Protein AF-A0A9D1QZ75-F1 (afdb_monomer_lite)

Organism: NCBI:txid2838482

Sequence (88 aa):
MSSVVQVEIVIPERMGKAEALAKVCACLQSLIASRCRFWRTGRGNVAVFGPQVETRPACRVYVYRVVRDAPSALRYEVWSRKADRVAL

Radius of gyration: 13.95 Å; chains: 1; bounding box: 35×25×36 Å

Secondary structure (DSSP, 8-state):
--SEEEEEEEEETTS-HHHHHHHHHHHHHHHHHHHHHHHT--GGGEEEEEEEEEEETTEEEEEEEEEE--TTT--S----TT------

Structure (mmCIF, N/CA/C/O backbone):
data_AF-A0A9D1QZ75-F1
#
_entry.id   AF-A0A9D1QZ75-F1
#
loop_
_atom_site.group_PDB
_atom_site.id
_atom_site.type_symbol
_atom_site.label_atom_id
_atom_site.label_alt_id
_atom_site.label_comp_id
_atom_site.label_asym_id
_atom_site.label_entity_id
_atom_site.label_seq_id
_atom_site.pdbx_PDB_ins_code
_atom_site.Cartn_x
_atom_site.Cartn_y
_atom_site.Cartn_z
_atom_site.occupancy
_atom_site.B_iso_or_equiv
_atom_site.auth_seq_id
_atom_site.auth_comp_id
_atom_site.auth_asym_id
_atom_site.auth_atom_id
_atom_site.pdbx_PDB_model_num
ATOM 1 N N . MET A 1 1 ? 23.641 0.229 -4.284 1.00 57.38 1 MET A N 1
ATOM 2 C CA . MET A 1 1 ? 22.292 0.847 -4.372 1.00 57.38 1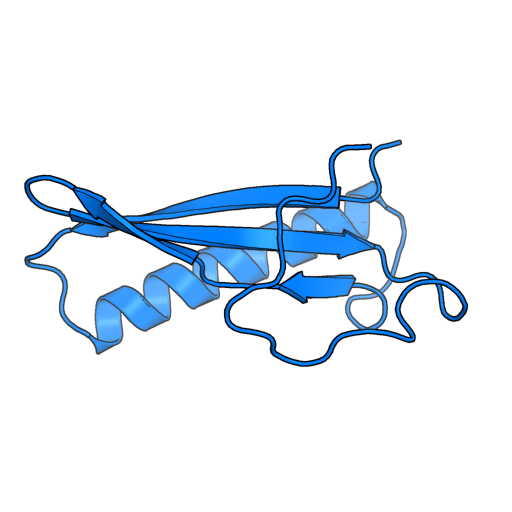 MET A CA 1
ATOM 3 C C . MET A 1 1 ? 21.289 -0.124 -3.770 1.00 57.38 1 MET A C 1
ATOM 5 O O . MET A 1 1 ? 21.239 -1.244 -4.255 1.00 57.38 1 MET A O 1
ATOM 9 N N . SER A 1 2 ? 20.525 0.261 -2.739 1.00 62.69 2 SER A N 1
ATOM 10 C CA . SER A 1 2 ? 19.495 -0.633 -2.179 1.00 62.69 2 SER A CA 1
ATOM 11 C C . SER A 1 2 ? 18.392 -0.881 -3.210 1.00 62.69 2 SER A C 1
ATOM 13 O O . SER A 1 2 ? 17.836 0.082 -3.744 1.00 62.69 2 SER A O 1
ATOM 15 N N . SER A 1 3 ? 18.085 -2.147 -3.494 1.00 80.19 3 SER A N 1
ATOM 16 C CA . SER A 1 3 ? 16.963 -2.581 -4.337 1.00 80.19 3 SER A CA 1
ATOM 17 C C . SER A 1 3 ? 15.641 -2.641 -3.571 1.00 80.19 3 SER A C 1
ATOM 19 O O . SER A 1 3 ? 14.606 -2.828 -4.195 1.00 80.19 3 SER A O 1
ATOM 21 N N . VAL A 1 4 ? 15.657 -2.457 -2.246 1.00 84.00 4 VAL A N 1
ATOM 22 C CA . VAL A 1 4 ? 14.498 -2.604 -1.355 1.00 84.00 4 VAL A CA 1
ATOM 23 C C . VAL A 1 4 ? 14.327 -1.350 -0.501 1.00 84.00 4 VAL A C 1
ATOM 25 O O . VAL A 1 4 ? 15.300 -0.780 0.000 1.00 84.00 4 VAL A O 1
ATOM 28 N N . VAL A 1 5 ? 13.084 -0.913 -0.319 1.00 88.56 5 VAL A N 1
ATOM 29 C CA . VAL A 1 5 ? 12.711 0.227 0.525 1.00 88.56 5 VAL A CA 1
ATOM 30 C C . VAL A 1 5 ? 11.478 -0.134 1.338 1.00 88.56 5 VAL A C 1
ATOM 32 O O . VAL A 1 5 ? 10.470 -0.542 0.774 1.00 88.56 5 VAL A O 1
ATOM 35 N N . GLN A 1 6 ? 11.537 0.046 2.655 1.00 89.81 6 GLN A N 1
ATOM 36 C CA . GLN A 1 6 ? 10.375 -0.078 3.532 1.00 89.81 6 GLN A CA 1
ATOM 37 C C . GLN A 1 6 ? 9.728 1.300 3.730 1.00 89.81 6 GLN A C 1
ATOM 39 O O . GLN A 1 6 ? 10.435 2.298 3.871 1.00 89.81 6 GLN A O 1
ATOM 44 N N . VAL A 1 7 ? 8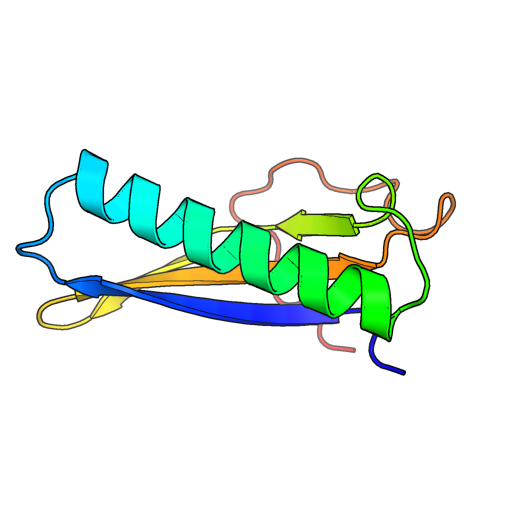.398 1.362 3.726 1.00 90.94 7 VAL A N 1
ATOM 45 C CA . VAL A 1 7 ? 7.620 2.577 3.992 1.00 90.94 7 VAL A CA 1
ATOM 46 C C . VAL A 1 7 ? 6.528 2.284 5.008 1.00 90.94 7 VAL A C 1
ATOM 48 O O . VAL A 1 7 ? 5.839 1.272 4.910 1.00 90.94 7 VAL A O 1
ATOM 51 N N . GLU A 1 8 ? 6.361 3.188 5.966 1.00 94.81 8 GLU A N 1
ATOM 52 C CA . GLU A 1 8 ? 5.282 3.152 6.948 1.00 94.81 8 GLU A CA 1
ATOM 53 C C . GLU A 1 8 ? 4.269 4.247 6.621 1.00 94.81 8 GLU A C 1
ATOM 55 O O . GLU A 1 8 ? 4.624 5.416 6.463 1.00 94.81 8 GLU A O 1
ATOM 60 N N . ILE A 1 9 ? 2.998 3.872 6.504 1.00 94.88 9 ILE A N 1
ATOM 61 C CA . ILE A 1 9 ? 1.895 4.795 6.247 1.00 94.88 9 ILE A CA 1
ATOM 62 C C . ILE A 1 9 ? 0.984 4.789 7.470 1.00 94.88 9 ILE A C 1
ATOM 64 O O . ILE A 1 9 ? 0.326 3.793 7.766 1.00 94.88 9 ILE A O 1
ATOM 68 N N . VAL A 1 10 ? 0.944 5.916 8.177 1.00 96.25 10 VAL A N 1
ATOM 69 C CA . VAL A 1 10 ? 0.150 6.080 9.400 1.00 96.25 10 VAL A CA 1
ATOM 70 C C . VAL A 1 10 ? -1.253 6.575 9.057 1.00 96.25 10 VAL A C 1
ATOM 72 O O . VAL A 1 10 ? -1.420 7.642 8.458 1.00 96.25 10 VAL A O 1
ATOM 75 N N . ILE A 1 11 ? -2.266 5.819 9.469 1.00 96.12 11 ILE A N 1
ATOM 76 C CA . ILE A 1 11 ? -3.688 6.121 9.301 1.00 96.12 11 ILE A CA 1
ATOM 77 C C . ILE A 1 11 ? -4.300 6.391 10.682 1.00 96.12 11 ILE A C 1
ATOM 79 O O . ILE A 1 11 ? -4.371 5.468 11.493 1.00 96.12 11 ILE A O 1
ATOM 83 N N . PRO A 1 12 ? -4.739 7.626 10.981 1.00 95.44 12 PRO A N 1
ATOM 84 C CA . PRO A 1 12 ? -5.447 7.927 12.225 1.00 95.44 12 PRO A CA 1
ATOM 85 C C . PRO A 1 12 ? -6.720 7.083 12.368 1.00 95.44 12 PRO A C 1
ATOM 87 O O . PRO A 1 12 ? -7.404 6.841 11.378 1.00 95.44 12 PRO A O 1
ATOM 90 N N . GLU A 1 13 ? -7.093 6.683 13.585 1.00 91.19 13 GLU A N 1
ATOM 91 C CA . GLU A 1 13 ? -8.311 5.876 13.808 1.00 91.19 13 GLU A CA 1
ATOM 92 C C . GLU A 1 13 ? -9.599 6.557 13.334 1.00 91.19 13 GLU A C 1
ATOM 94 O O . GLU A 1 13 ? -10.532 5.887 12.900 1.00 91.19 13 GLU A O 1
ATOM 99 N N . ARG A 1 14 ? -9.640 7.893 13.389 1.00 92.00 14 ARG A N 1
ATOM 100 C CA . ARG A 1 14 ? -10.792 8.693 12.949 1.00 92.00 14 ARG A CA 1
ATOM 101 C C . ARG A 1 14 ? -10.880 8.854 11.429 1.00 92.00 14 ARG A C 1
ATOM 103 O O . ARG A 1 14 ? -11.865 9.399 10.943 1.00 92.00 14 ARG A O 1
ATOM 110 N N . MET A 1 15 ? -9.860 8.421 10.688 1.00 95.00 15 MET A N 1
ATOM 111 C CA . MET A 1 15 ? -9.818 8.543 9.234 1.00 95.00 15 MET A CA 1
ATOM 112 C C . MET A 1 15 ? -10.789 7.548 8.595 1.00 95.00 15 MET A C 1
ATOM 114 O O . MET A 1 15 ? -10.734 6.343 8.857 1.00 95.00 15 MET A O 1
ATOM 118 N N . GLY A 1 16 ? -11.674 8.050 7.733 1.00 93.19 16 GLY A N 1
ATOM 119 C CA . GLY A 1 16 ? -12.645 7.214 7.033 1.00 93.19 16 GLY A CA 1
ATOM 120 C C . GLY A 1 16 ? -11.962 6.197 6.113 1.00 93.19 16 GLY A C 1
ATOM 121 O O . GLY A 1 16 ? -10.866 6.432 5.609 1.00 93.19 16 GLY A O 1
ATOM 122 N N . LYS A 1 17 ? -12.618 5.062 5.834 1.00 90.69 17 LYS A N 1
ATOM 123 C CA . LYS A 1 17 ? -12.038 3.992 4.992 1.00 90.69 17 LYS A CA 1
ATOM 124 C C . LYS A 1 17 ? -11.590 4.490 3.610 1.00 90.69 17 LYS A C 1
ATOM 126 O O . LYS A 1 17 ? -10.511 4.122 3.155 1.00 90.69 17 LYS A O 1
ATOM 131 N N . ALA A 1 18 ? -12.404 5.323 2.959 1.00 93.50 18 ALA A N 1
ATOM 132 C CA . ALA A 1 18 ? -12.092 5.874 1.640 1.00 93.50 18 ALA A CA 1
ATOM 133 C C . ALA A 1 18 ? -10.897 6.839 1.688 1.00 93.50 18 ALA A C 1
ATOM 135 O O . ALA A 1 18 ? -10.002 6.761 0.851 1.00 93.50 18 ALA A O 1
ATOM 136 N N . GLU A 1 19 ? -10.847 7.697 2.706 1.00 94.88 19 GLU A N 1
ATOM 137 C CA . GLU A 1 19 ? -9.746 8.636 2.933 1.00 94.88 19 GLU A CA 1
ATOM 138 C C . GLU A 1 19 ? -8.435 7.898 3.241 1.00 94.88 19 GLU A C 1
ATOM 140 O O . GLU A 1 19 ? -7.391 8.200 2.662 1.00 94.88 19 GLU A O 1
ATOM 145 N N . ALA A 1 20 ? -8.501 6.864 4.083 1.00 93.50 20 ALA A N 1
ATOM 146 C CA . ALA A 1 20 ? -7.366 6.006 4.391 1.00 93.50 20 ALA A CA 1
ATOM 147 C C . ALA A 1 20 ? -6.817 5.321 3.132 1.00 93.50 20 ALA A C 1
ATOM 149 O O . ALA A 1 20 ? -5.605 5.315 2.914 1.00 93.50 20 ALA A O 1
ATOM 150 N N . LEU A 1 21 ? -7.700 4.787 2.280 1.00 92.31 21 LEU A N 1
ATOM 151 C CA . LEU A 1 21 ? -7.306 4.170 1.016 1.00 92.31 21 LEU A CA 1
ATOM 152 C C . LEU A 1 21 ? -6.656 5.189 0.073 1.00 92.31 21 LEU A C 1
ATOM 154 O O . LEU A 1 21 ? -5.579 4.924 -0.456 1.00 92.31 21 LEU A O 1
ATOM 158 N N . ALA A 1 22 ? -7.262 6.368 -0.092 1.00 93.62 22 ALA A N 1
ATOM 159 C CA . ALA A 1 22 ? -6.717 7.435 -0.927 1.00 93.62 22 ALA A CA 1
ATOM 160 C C . ALA A 1 2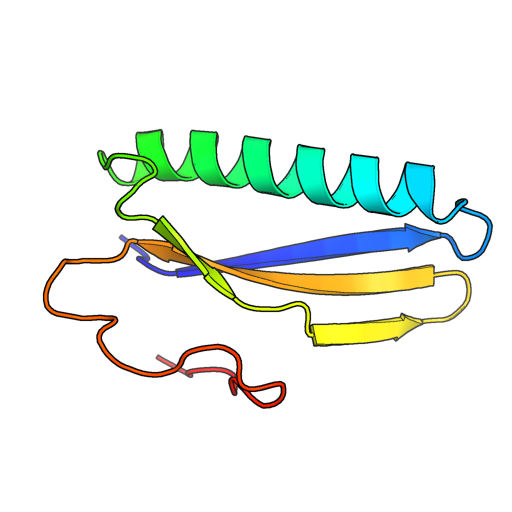2 ? -5.316 7.860 -0.460 1.00 93.62 22 ALA A C 1
ATOM 162 O O . ALA A 1 22 ? -4.394 7.964 -1.273 1.00 93.62 22 ALA A O 1
ATOM 163 N N . LYS A 1 23 ? -5.126 8.015 0.857 1.00 94.50 23 LYS A N 1
ATOM 164 C CA . LYS A 1 23 ? -3.827 8.326 1.462 1.00 94.50 23 LYS A CA 1
ATOM 165 C C . LYS A 1 23 ? -2.791 7.241 1.172 1.00 94.50 23 LYS A C 1
ATOM 167 O O . LYS A 1 23 ? -1.691 7.558 0.721 1.00 94.50 23 LYS A O 1
ATOM 172 N N . VAL A 1 24 ? -3.137 5.968 1.378 1.00 92.88 24 VAL A N 1
ATOM 173 C CA . VAL A 1 24 ? -2.243 4.837 1.076 1.00 92.88 24 VAL A CA 1
ATOM 174 C C . VAL A 1 24 ? -1.850 4.830 -0.403 1.00 92.88 24 VAL A C 1
ATOM 176 O O . VAL A 1 24 ? -0.661 4.747 -0.721 1.00 92.88 24 VAL A O 1
ATOM 179 N N . CYS A 1 25 ? -2.820 4.971 -1.309 1.00 89.56 25 CYS A N 1
ATOM 180 C CA . CYS A 1 25 ? -2.576 4.998 -2.749 1.00 89.56 25 CYS A CA 1
ATOM 181 C C . CYS A 1 25 ? -1.647 6.151 -3.153 1.00 89.56 25 CYS A C 1
ATOM 183 O O . CYS A 1 25 ? -0.678 5.917 -3.877 1.00 89.56 25 CYS A O 1
ATOM 185 N N . ALA A 1 26 ? -1.891 7.367 -2.658 1.00 93.06 26 ALA A N 1
ATOM 186 C CA . ALA A 1 26 ? -1.072 8.538 -2.968 1.00 93.06 26 ALA A CA 1
ATOM 187 C C . ALA A 1 26 ? 0.376 8.384 -2.471 1.00 93.06 26 ALA A C 1
ATOM 189 O O . ALA A 1 26 ? 1.328 8.676 -3.207 1.00 93.06 26 ALA A O 1
ATOM 190 N N . CYS A 1 27 ? 0.558 7.865 -1.250 1.00 94.56 27 CYS A N 1
ATOM 191 C CA . CYS A 1 27 ? 1.876 7.580 -0.686 1.00 94.56 27 CYS A CA 1
ATOM 192 C C . CYS A 1 27 ? 2.643 6.551 -1.530 1.00 94.56 27 CYS A C 1
ATOM 194 O O . CYS A 1 27 ? 3.802 6.785 -1.883 1.00 94.56 27 CYS A O 1
ATOM 196 N N . LEU A 1 28 ? 2.003 5.437 -1.899 1.00 91.25 28 LEU A N 1
ATOM 197 C CA . LEU A 1 28 ? 2.639 4.389 -2.700 1.00 91.25 28 LEU A CA 1
ATOM 198 C C . LEU A 1 28 ? 2.964 4.862 -4.118 1.00 91.25 28 LEU A C 1
ATOM 200 O O . LEU A 1 28 ? 4.072 4.629 -4.594 1.00 91.25 28 LEU A O 1
ATOM 204 N 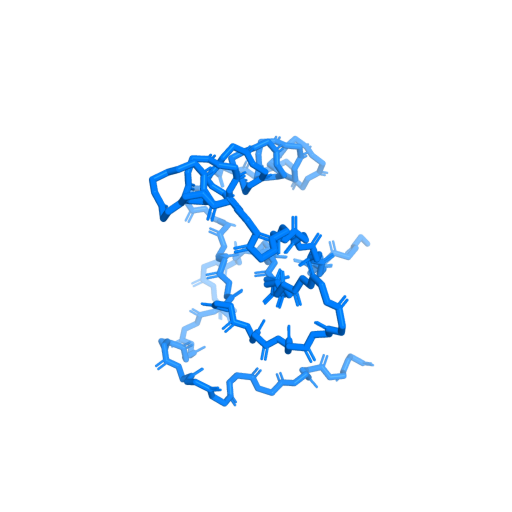N . GLN A 1 29 ? 2.050 5.565 -4.789 1.00 91.31 29 GLN A N 1
ATOM 205 C CA . GLN A 1 29 ? 2.296 6.097 -6.133 1.00 91.31 29 GLN A CA 1
ATOM 206 C C . GLN A 1 29 ? 3.489 7.060 -6.150 1.00 91.31 29 GLN A C 1
ATOM 208 O O . GLN A 1 29 ? 4.380 6.923 -6.994 1.00 91.31 29 GLN A O 1
ATOM 213 N N . SER A 1 30 ? 3.547 7.978 -5.182 1.00 94.44 30 SER A N 1
ATOM 214 C CA . SER A 1 30 ? 4.650 8.937 -5.045 1.00 94.44 30 SER A CA 1
ATOM 215 C C . SER A 1 30 ? 5.981 8.235 -4.770 1.00 94.44 30 SER A C 1
ATOM 217 O O . SER A 1 30 ? 7.002 8.553 -5.389 1.00 94.44 30 SER A O 1
ATOM 219 N N . LEU A 1 31 ? 5.972 7.232 -3.884 1.00 92.81 31 LEU A N 1
ATOM 220 C CA . LEU A 1 31 ? 7.152 6.433 -3.572 1.00 92.81 31 LEU A CA 1
ATOM 221 C C . LEU A 1 31 ? 7.650 5.665 -4.800 1.00 92.81 31 LEU A C 1
ATOM 223 O O . LEU A 1 31 ? 8.833 5.746 -5.123 1.00 92.81 31 LEU A O 1
ATOM 227 N N . ILE A 1 32 ? 6.766 4.967 -5.515 1.00 89.88 32 ILE A N 1
ATOM 228 C CA . ILE A 1 32 ? 7.123 4.209 -6.721 1.00 89.88 32 ILE A CA 1
ATOM 229 C C . ILE A 1 32 ? 7.708 5.142 -7.782 1.00 89.88 32 ILE A C 1
ATOM 231 O O . ILE A 1 32 ? 8.750 4.826 -8.350 1.00 89.88 32 ILE A O 1
ATOM 235 N N . ALA A 1 33 ? 7.104 6.308 -8.027 1.00 91.38 33 ALA A N 1
ATOM 236 C CA . ALA A 1 33 ? 7.616 7.275 -9.000 1.00 91.38 33 ALA A CA 1
ATOM 237 C C . ALA A 1 33 ? 9.011 7.806 -8.621 1.00 91.38 33 ALA A C 1
ATOM 239 O O . ALA A 1 33 ? 9.887 7.959 -9.477 1.00 91.38 33 ALA A O 1
ATOM 240 N N . SER A 1 34 ? 9.246 8.060 -7.330 1.00 94.06 34 SER A N 1
ATOM 241 C CA . SER A 1 34 ? 10.568 8.427 -6.813 1.00 94.06 34 SER A CA 1
ATOM 242 C C . SER A 1 34 ? 11.587 7.296 -7.013 1.00 94.06 34 SER A C 1
ATOM 244 O O . SER A 1 34 ? 12.684 7.522 -7.531 1.00 94.06 34 SER A O 1
ATOM 246 N N . ARG A 1 35 ? 11.209 6.050 -6.699 1.00 90.81 35 ARG A N 1
ATOM 247 C CA . ARG A 1 35 ? 12.099 4.888 -6.821 1.00 90.81 35 ARG A CA 1
ATOM 248 C C . ARG A 1 35 ? 12.366 4.466 -8.259 1.00 90.81 35 ARG A C 1
ATOM 250 O O . ARG A 1 35 ? 13.495 4.091 -8.545 1.00 90.81 35 ARG A O 1
ATOM 257 N N . CYS A 1 36 ? 11.417 4.628 -9.177 1.00 90.38 36 CYS A N 1
ATOM 258 C CA . CYS A 1 36 ? 11.649 4.425 -10.611 1.00 90.38 36 CYS A CA 1
ATOM 259 C C . CYS A 1 36 ? 12.772 5.334 -11.129 1.00 90.38 36 CYS A C 1
ATOM 261 O O . CYS A 1 36 ? 13.691 4.858 -11.795 1.00 90.38 36 CYS A O 1
ATOM 263 N N . ARG A 1 37 ? 12.747 6.624 -10.757 1.00 92.31 37 ARG A N 1
ATOM 264 C CA . ARG A 1 37 ? 13.801 7.588 -11.115 1.00 92.31 37 ARG A CA 1
ATOM 265 C C . ARG A 1 37 ? 15.140 7.220 -10.483 1.00 92.31 37 ARG A C 1
ATOM 267 O O . ARG A 1 37 ? 16.149 7.162 -11.178 1.00 92.31 37 ARG A O 1
ATOM 274 N N . PHE A 1 38 ? 15.139 6.915 -9.187 1.00 92.44 38 PHE A N 1
ATOM 275 C CA . PHE A 1 38 ? 16.356 6.555 -8.458 1.00 92.44 38 PHE A CA 1
ATOM 276 C C . PHE A 1 38 ? 17.006 5.266 -8.987 1.00 92.44 38 PHE A C 1
ATOM 278 O O . PHE A 1 38 ? 18.220 5.201 -9.154 1.00 92.44 38 PHE A O 1
ATOM 285 N N . TRP A 1 39 ? 16.205 4.243 -9.287 1.00 90.31 39 TRP A N 1
ATOM 286 C CA . TRP A 1 39 ? 16.674 2.951 -9.792 1.00 90.31 39 TRP A CA 1
ATOM 287 C C . TRP A 1 39 ? 16.861 2.897 -11.306 1.00 90.31 39 TRP A C 1
ATOM 289 O O . TRP A 1 39 ? 17.347 1.880 -11.800 1.00 90.31 39 TRP A O 1
ATOM 299 N N . ARG A 1 40 ? 16.487 3.956 -12.034 1.00 90.88 40 ARG A N 1
ATOM 300 C CA . ARG A 1 40 ? 16.481 3.998 -13.505 1.00 90.88 40 ARG A CA 1
ATOM 301 C C . ARG A 1 40 ? 15.729 2.795 -14.090 1.00 90.88 40 ARG A C 1
ATOM 303 O O . ARG A 1 40 ? 16.267 2.037 -14.892 1.00 90.88 40 ARG A O 1
ATOM 310 N N . THR A 1 41 ? 14.501 2.580 -13.621 1.00 86.81 41 THR A N 1
ATOM 311 C CA . THR A 1 41 ? 13.649 1.452 -14.028 1.00 86.81 41 THR A CA 1
ATOM 312 C C . THR A 1 41 ? 12.221 1.910 -14.324 1.00 86.81 41 THR A C 1
ATOM 314 O O . THR A 1 41 ? 11.800 2.977 -13.875 1.00 86.81 41 THR A O 1
ATOM 317 N N . GLY A 1 42 ? 11.467 1.103 -15.072 1.00 85.50 42 GLY A N 1
ATOM 318 C CA . GLY A 1 42 ? 10.040 1.320 -15.308 1.00 85.50 42 GLY A CA 1
ATOM 319 C C . GLY A 1 42 ? 9.174 0.829 -14.146 1.00 85.50 42 GLY A C 1
ATOM 320 O O . GLY A 1 42 ? 9.583 -0.042 -13.380 1.00 85.50 42 GLY A O 1
ATOM 321 N N . ARG A 1 43 ? 7.938 1.341 -14.044 1.00 83.00 43 ARG A N 1
ATOM 322 C CA . ARG A 1 43 ? 6.976 0.921 -13.003 1.00 83.00 43 ARG A CA 1
ATOM 323 C C . ARG A 1 43 ? 6.667 -0.578 -13.034 1.00 83.00 43 ARG A C 1
ATOM 325 O O . ARG A 1 43 ? 6.437 -1.147 -11.979 1.00 83.00 43 ARG A O 1
ATOM 332 N N . GLY A 1 44 ? 6.685 -1.202 -14.216 1.00 82.12 44 GLY A N 1
ATOM 333 C CA . GLY A 1 44 ? 6.469 -2.649 -14.375 1.00 82.12 44 GLY A CA 1
ATOM 334 C C . GLY A 1 44 ? 7.569 -3.521 -13.760 1.00 82.12 44 GLY A C 1
ATOM 335 O O . GLY A 1 44 ? 7.356 -4.706 -13.563 1.00 82.12 44 GLY A O 1
ATOM 336 N N . ASN A 1 45 ? 8.707 -2.922 -13.403 1.00 83.94 45 ASN A N 1
ATOM 337 C CA . ASN A 1 45 ? 9.842 -3.579 -12.756 1.00 83.94 45 ASN A CA 1
ATOM 338 C C . ASN A 1 45 ? 9.950 -3.155 -11.279 1.00 83.94 45 ASN A C 1
ATOM 340 O O . ASN A 1 45 ? 11.046 -3.032 -10.727 1.00 83.94 45 ASN A O 1
ATOM 344 N N . VAL A 1 46 ? 8.824 -2.800 -10.658 1.00 82.75 46 VAL A N 1
ATOM 345 C CA . VAL A 1 46 ? 8.745 -2.438 -9.244 1.00 82.75 46 VAL A CA 1
ATOM 346 C C . VAL A 1 46 ? 7.649 -3.266 -8.596 1.00 82.75 46 VAL A C 1
ATOM 348 O O . VAL A 1 46 ? 6.474 -3.121 -8.926 1.00 82.75 46 VAL A O 1
ATOM 351 N N . ALA A 1 47 ? 8.039 -4.096 -7.638 1.00 84.19 47 ALA A N 1
ATOM 352 C CA . ALA A 1 47 ? 7.120 -4.863 -6.817 1.00 84.19 47 ALA A CA 1
ATOM 353 C C . ALA A 1 47 ? 6.808 -4.103 -5.522 1.00 84.19 47 ALA A C 1
ATOM 355 O O . ALA A 1 47 ? 7.674 -3.434 -4.950 1.00 84.19 47 ALA A O 1
ATOM 356 N N . VAL A 1 48 ? 5.569 -4.210 -5.046 1.00 84.31 48 VAL A N 1
ATOM 357 C CA . VAL A 1 48 ? 5.134 -3.670 -3.753 1.00 84.31 48 VAL A CA 1
ATOM 358 C C . VAL A 1 48 ? 4.549 -4.808 -2.930 1.00 84.31 48 VAL A C 1
ATOM 360 O O . VAL A 1 48 ? 3.614 -5.472 -3.366 1.00 84.31 48 VAL A O 1
ATOM 363 N N . PHE A 1 49 ? 5.087 -5.009 -1.734 1.00 83.31 49 PHE A N 1
ATOM 364 C CA . PHE A 1 49 ? 4.693 -6.041 -0.782 1.00 83.31 49 PHE A CA 1
ATOM 365 C C . PHE A 1 49 ? 4.067 -5.408 0.463 1.00 83.31 49 PHE A C 1
ATOM 367 O O . PHE A 1 49 ? 4.477 -4.320 0.876 1.00 83.31 49 PHE A O 1
ATOM 374 N N . GLY A 1 50 ? 3.112 -6.104 1.084 1.00 82.31 50 GLY A N 1
ATOM 375 C CA . GLY A 1 50 ? 2.401 -5.666 2.289 1.00 82.31 50 GLY A CA 1
ATOM 376 C C . GLY A 1 50 ? 0.880 -5.545 2.083 1.00 82.31 50 GLY A C 1
ATOM 377 O O . GLY A 1 50 ? 0.359 -6.085 1.107 1.00 82.31 50 GLY A O 1
ATOM 378 N N . PRO A 1 51 ? 0.167 -4.835 2.977 1.00 88.25 51 PRO A N 1
ATOM 379 C CA . PRO A 1 51 ? 0.693 -4.235 4.200 1.00 88.25 51 PRO A CA 1
ATOM 380 C C . PRO A 1 51 ? 0.850 -5.250 5.334 1.00 88.25 51 PRO A C 1
ATOM 382 O O . PRO A 1 51 ? -0.046 -6.055 5.587 1.00 88.25 51 PRO A O 1
ATOM 385 N N . GLN A 1 52 ? 1.938 -5.131 6.093 1.00 88.88 52 GLN A N 1
ATOM 386 C CA . GLN A 1 52 ? 1.896 -5.525 7.501 1.00 88.88 52 GLN A CA 1
ATOM 387 C C . GLN A 1 52 ? 1.194 -4.410 8.275 1.00 88.88 52 GLN A C 1
ATOM 389 O O . GLN A 1 52 ? 1.498 -3.234 8.074 1.00 88.88 52 GLN A O 1
ATOM 394 N N . VAL A 1 53 ? 0.218 -4.769 9.108 1.00 89.56 53 VAL A N 1
ATOM 395 C CA . VAL A 1 53 ? -0.603 -3.796 9.833 1.00 89.56 53 VAL A CA 1
ATOM 396 C C . VAL A 1 53 ? -0.273 -3.869 11.313 1.00 89.56 53 VAL A C 1
ATOM 398 O O . VAL A 1 53 ? -0.436 -4.915 11.936 1.00 89.56 53 VAL A O 1
ATOM 401 N N . GLU A 1 54 ? 0.150 -2.744 11.873 1.00 91.56 54 GLU A N 1
ATOM 402 C CA . GLU A 1 54 ? 0.368 -2.565 13.303 1.00 91.56 54 GLU A CA 1
ATOM 403 C C . GLU A 1 54 ? -0.709 -1.624 13.850 1.00 91.56 54 GLU A C 1
ATOM 405 O O . GLU A 1 54 ? -0.942 -0.542 13.305 1.00 91.56 54 GLU A O 1
ATOM 410 N N . THR A 1 55 ? -1.390 -2.029 14.921 1.00 92.12 55 THR A N 1
ATOM 411 C CA . THR A 1 55 ? -2.335 -1.148 15.619 1.00 92.12 55 THR A CA 1
ATOM 412 C C . THR A 1 55 ? -1.596 -0.467 16.758 1.00 92.12 55 THR A C 1
ATOM 414 O O . THR A 1 55 ? -1.089 -1.138 17.652 1.00 92.12 55 THR A O 1
ATOM 417 N N . ARG A 1 56 ? -1.531 0.863 16.716 1.00 92.50 56 ARG A N 1
ATOM 418 C CA . ARG A 1 56 ? -0.952 1.709 17.760 1.00 92.50 56 ARG A CA 1
ATOM 419 C C . ARG A 1 56 ? -2.072 2.523 18.416 1.00 92.50 56 ARG A C 1
ATOM 421 O O . ARG A 1 56 ? -3.130 2.701 17.810 1.00 92.50 56 ARG A O 1
ATOM 428 N N . PRO A 1 57 ? -1.870 3.065 19.627 1.00 92.31 57 PRO A N 1
ATOM 429 C CA . PRO A 1 57 ? -2.833 3.996 20.202 1.00 92.31 57 PRO A CA 1
ATOM 430 C C . PRO A 1 57 ? -3.148 5.131 19.211 1.00 92.31 57 PRO A C 1
ATOM 432 O O . PRO A 1 57 ? -2.234 5.759 18.673 1.00 92.31 57 PRO A O 1
ATOM 435 N N . ALA A 1 58 ? -4.437 5.358 18.940 1.00 91.94 58 ALA A N 1
ATOM 436 C CA . ALA A 1 58 ? -4.967 6.383 18.034 1.00 91.94 58 ALA A CA 1
ATOM 437 C C . ALA A 1 58 ? -4.641 6.235 16.529 1.00 91.94 58 ALA A C 1
ATOM 439 O O . ALA A 1 58 ? -5.063 7.086 15.732 1.00 91.94 58 ALA A O 1
ATOM 440 N N . CYS A 1 59 ? -3.937 5.182 16.088 1.00 94.06 59 CYS A N 1
ATOM 441 C CA . CYS A 1 59 ? -3.658 4.980 14.663 1.00 94.06 59 CYS A CA 1
ATOM 442 C C . CYS A 1 59 ? -3.369 3.527 14.254 1.00 94.06 59 CYS A C 1
ATOM 444 O O . CYS A 1 59 ? -2.985 2.669 15.040 1.00 94.06 59 CYS A O 1
ATOM 446 N N . ARG A 1 60 ? -3.504 3.258 12.957 1.00 94.25 60 ARG A N 1
ATOM 447 C CA . ARG A 1 60 ? -3.046 2.029 12.308 1.00 94.25 60 ARG A CA 1
ATOM 448 C C . ARG A 1 60 ? -1.878 2.355 11.396 1.00 94.25 60 ARG A C 1
ATOM 450 O O . ARG A 1 60 ? -1.963 3.282 10.592 1.00 94.25 60 ARG A O 1
ATOM 457 N N . VAL A 1 61 ? -0.805 1.590 11.498 1.00 94.38 61 VAL A N 1
ATOM 458 C CA . VAL A 1 61 ? 0.382 1.736 10.661 1.00 94.38 61 VAL A CA 1
ATOM 459 C C . VAL A 1 61 ? 0.394 0.620 9.632 1.00 94.38 61 VAL A C 1
ATOM 461 O O . VAL A 1 61 ? 0.316 -0.555 9.977 1.00 94.38 61 VAL A O 1
ATOM 464 N N . TYR A 1 62 ? 0.479 1.000 8.362 1.00 92.12 62 TYR A N 1
ATOM 465 C CA . TYR A 1 62 ? 0.583 0.085 7.236 1.00 92.12 62 TYR A CA 1
ATOM 466 C C . TYR A 1 62 ? 2.013 0.107 6.716 1.00 92.12 62 TYR A C 1
ATOM 468 O O . TYR A 1 62 ? 2.471 1.116 6.179 1.00 92.12 62 TYR A O 1
ATOM 476 N N . VAL A 1 63 ? 2.713 -1.007 6.874 1.00 91.75 63 VAL A N 1
ATOM 477 C CA . VAL A 1 63 ? 4.101 -1.159 6.452 1.00 91.75 63 VAL A CA 1
ATOM 478 C C . VAL A 1 63 ? 4.143 -1.883 5.115 1.00 91.75 63 VAL A C 1
ATOM 480 O O . VAL A 1 63 ? 3.705 -3.030 5.005 1.00 91.75 63 VAL A O 1
ATOM 483 N N . TYR A 1 64 ? 4.692 -1.217 4.103 1.00 89.50 64 TYR A N 1
ATOM 484 C CA . TYR A 1 64 ? 4.917 -1.779 2.775 1.00 89.50 64 TYR A CA 1
ATOM 485 C C . TYR A 1 64 ? 6.408 -1.884 2.477 1.00 89.50 64 TYR A C 1
ATOM 487 O O . TYR A 1 64 ? 7.223 -1.105 2.973 1.00 89.50 64 TYR A O 1
ATOM 495 N N . ARG A 1 65 ? 6.767 -2.821 1.605 1.00 89.31 65 ARG A N 1
ATOM 496 C CA . ARG A 1 65 ? 8.106 -2.939 1.026 1.00 89.31 65 ARG A CA 1
ATOM 497 C C . ARG A 1 65 ? 8.019 -2.741 -0.476 1.00 89.31 65 ARG A C 1
ATOM 499 O O . ARG A 1 65 ? 7.257 -3.422 -1.143 1.00 89.31 65 ARG A O 1
ATOM 506 N N . VAL A 1 66 ? 8.801 -1.817 -1.009 1.00 88.06 66 VAL A N 1
ATOM 507 C CA . VAL A 1 66 ? 8.917 -1.544 -2.441 1.00 88.06 66 VAL A CA 1
ATOM 508 C C . VAL A 1 66 ? 10.264 -2.059 -2.909 1.00 88.06 66 VAL A C 1
ATOM 510 O O . VAL A 1 66 ? 11.294 -1.696 -2.342 1.00 88.06 66 VAL A O 1
ATOM 513 N N . VAL A 1 67 ? 10.258 -2.898 -3.935 1.00 86.75 67 VAL A N 1
ATOM 514 C CA . VAL A 1 67 ? 11.448 -3.584 -4.435 1.00 86.75 67 VAL A CA 1
ATOM 515 C C . VAL A 1 67 ? 11.608 -3.318 -5.922 1.00 86.75 67 VAL A C 1
ATOM 517 O O . VAL A 1 67 ? 10.635 -3.345 -6.672 1.00 86.75 67 VAL A O 1
ATOM 520 N N . ARG A 1 68 ? 12.842 -3.067 -6.356 1.00 84.69 68 ARG A N 1
ATOM 521 C CA . ARG A 1 68 ? 13.219 -3.090 -7.766 1.00 84.69 68 ARG A CA 1
ATOM 522 C C . ARG A 1 68 ? 13.215 -4.542 -8.227 1.00 84.69 68 ARG A C 1
ATOM 524 O O . ARG A 1 68 ? 14.122 -5.290 -7.870 1.00 84.69 68 ARG A O 1
ATOM 531 N N . ASP A 1 69 ? 12.215 -4.917 -9.009 1.00 69.62 69 ASP A N 1
ATOM 532 C CA . ASP A 1 69 ? 12.163 -6.230 -9.631 1.00 69.62 69 ASP A CA 1
ATOM 533 C C . ASP A 1 69 ? 13.175 -6.289 -10.781 1.00 69.62 69 ASP A C 1
ATOM 535 O O . ASP A 1 69 ? 13.185 -5.438 -11.676 1.00 69.62 69 ASP A O 1
ATOM 539 N N . ALA A 1 70 ? 14.068 -7.270 -10.727 1.00 59.38 70 ALA A N 1
ATOM 540 C CA . ALA A 1 70 ? 14.841 -7.690 -11.881 1.00 59.38 70 ALA A CA 1
ATOM 541 C C . ALA A 1 70 ? 14.145 -8.947 -12.417 1.00 59.38 70 ALA A C 1
ATOM 543 O O . ALA A 1 70 ? 13.854 -9.823 -11.608 1.00 59.38 70 ALA A O 1
ATOM 544 N N . PRO A 1 71 ? 13.923 -9.095 -13.735 1.00 52.94 71 PRO A N 1
ATOM 545 C CA . PRO A 1 71 ? 13.097 -10.164 -14.321 1.00 52.94 71 PRO A CA 1
ATOM 546 C C . PRO A 1 71 ? 13.535 -11.615 -14.006 1.00 52.94 71 PRO A C 1
ATOM 548 O O . PRO A 1 71 ? 12.860 -12.563 -14.403 1.00 52.94 71 PRO A O 1
ATOM 551 N N . SER A 1 72 ? 14.639 -11.807 -13.279 1.00 49.94 72 SER A N 1
ATOM 552 C CA . SER A 1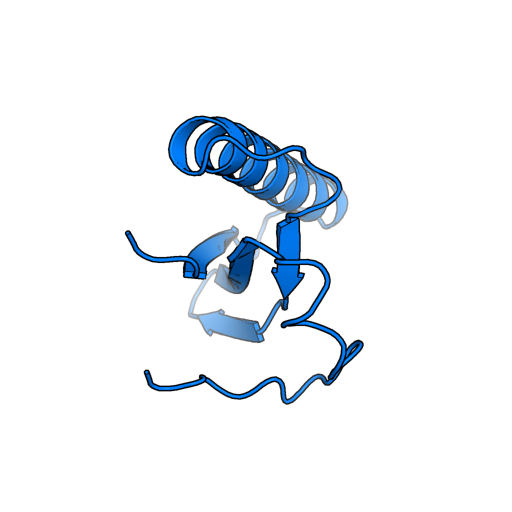 72 ? 15.133 -13.084 -12.758 1.00 49.94 72 SER A CA 1
ATOM 553 C C . SER A 1 72 ? 15.044 -13.256 -11.229 1.00 49.94 72 SER A C 1
ATOM 555 O O . SER A 1 72 ? 15.296 -14.359 -10.754 1.00 49.94 72 SER A O 1
ATOM 557 N N . ALA A 1 73 ? 14.709 -12.219 -10.448 1.00 46.12 73 ALA A N 1
ATOM 558 C CA . ALA A 1 73 ? 14.873 -12.209 -8.989 1.00 46.12 73 ALA A CA 1
ATOM 559 C C . ALA A 1 73 ? 13.567 -12.363 -8.188 1.00 46.12 73 ALA A C 1
ATOM 561 O O . ALA A 1 73 ? 13.591 -13.008 -7.143 1.00 46.12 73 ALA A O 1
ATOM 562 N N . LEU A 1 74 ? 12.423 -11.837 -8.649 1.00 48.59 74 LEU A N 1
ATOM 563 C CA . LEU A 1 74 ? 11.145 -11.945 -7.922 1.00 48.59 74 LEU A CA 1
ATOM 564 C C . LEU A 1 74 ? 10.171 -12.904 -8.619 1.00 48.59 74 LEU A C 1
ATOM 566 O O . LEU A 1 74 ? 9.017 -12.582 -8.877 1.00 48.59 74 LEU A O 1
ATOM 570 N N . ARG A 1 75 ? 10.630 -14.125 -8.917 1.00 42.47 75 ARG A N 1
ATOM 571 C CA . ARG A 1 75 ? 9.735 -15.224 -9.331 1.00 42.47 75 ARG A CA 1
ATOM 572 C C . ARG A 1 75 ? 9.014 -15.909 -8.168 1.00 42.47 75 ARG A C 1
ATOM 574 O O . ARG A 1 75 ? 8.221 -16.812 -8.416 1.00 42.47 75 ARG A O 1
ATOM 581 N N . TYR A 1 76 ? 9.244 -15.492 -6.925 1.00 39.88 76 TYR A N 1
ATOM 582 C CA . TYR A 1 76 ? 8.703 -16.182 -5.761 1.00 39.88 76 TYR A CA 1
ATOM 583 C C . TYR A 1 76 ? 8.024 -15.221 -4.779 1.00 39.88 76 TYR A C 1
ATOM 585 O O . TYR A 1 76 ? 8.586 -14.209 -4.371 1.00 39.88 76 TYR A O 1
ATOM 593 N N . GLU A 1 77 ? 6.798 -15.616 -4.426 1.00 40.66 77 GLU A N 1
ATOM 594 C CA . GLU A 1 77 ? 5.964 -15.161 -3.304 1.00 40.66 77 GLU A CA 1
ATOM 595 C C . GLU A 1 77 ? 5.096 -13.914 -3.506 1.00 40.66 77 GLU A C 1
ATOM 597 O O . GLU A 1 77 ? 5.104 -12.922 -2.779 1.00 40.66 77 GLU A O 1
ATOM 602 N N . VAL A 1 78 ? 4.210 -14.078 -4.488 1.00 42.56 78 VAL A N 1
ATOM 603 C CA . VAL A 1 78 ? 2.759 -13.875 -4.350 1.00 42.56 78 VAL A CA 1
ATOM 604 C C . VAL A 1 78 ? 2.292 -13.842 -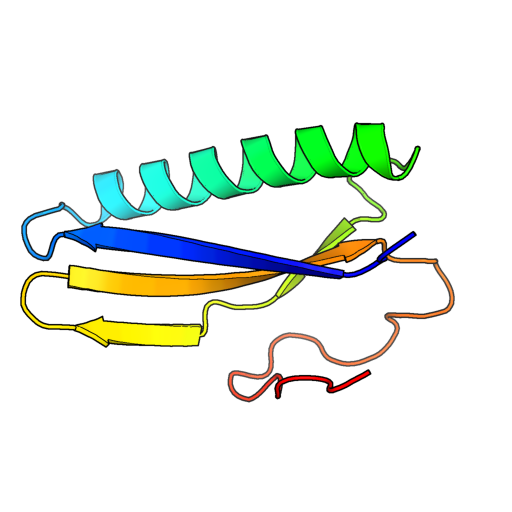2.883 1.00 42.56 78 VAL A C 1
ATOM 606 O O . VAL A 1 78 ? 2.380 -14.841 -2.177 1.00 42.56 78 VAL A O 1
ATOM 609 N N . TRP A 1 79 ? 1.732 -12.700 -2.469 1.00 42.00 79 TRP A N 1
ATOM 610 C CA . TRP A 1 79 ? 0.637 -12.578 -1.492 1.00 42.00 79 TRP A CA 1
ATOM 611 C C . TRP A 1 79 ? 0.656 -13.553 -0.296 1.00 42.00 79 TRP A C 1
ATOM 613 O O . TRP A 1 79 ? -0.353 -14.177 0.030 1.00 42.00 79 TRP A O 1
ATOM 623 N N . SER A 1 80 ? 1.768 -13.644 0.431 1.00 40.78 80 SER A N 1
ATOM 624 C CA . SER A 1 80 ? 1.740 -14.225 1.773 1.00 40.78 80 SER A CA 1
ATOM 625 C C . SER A 1 80 ? 1.566 -13.113 2.800 1.00 40.78 80 SER A C 1
ATOM 627 O O . SER A 1 80 ? 2.367 -12.184 2.891 1.00 40.78 80 SER A O 1
ATOM 629 N N . ARG A 1 81 ? 0.540 -13.241 3.649 1.00 39.34 81 ARG A N 1
ATOM 630 C CA . ARG A 1 81 ? 0.344 -12.423 4.863 1.00 39.34 81 ARG A CA 1
ATOM 631 C C . ARG A 1 81 ? 1.546 -12.517 5.832 1.00 39.34 81 ARG A C 1
ATOM 633 O O . ARG A 1 81 ? 1.608 -11.758 6.792 1.00 39.34 81 ARG A O 1
ATOM 640 N N . LYS A 1 82 ? 2.474 -13.447 5.562 1.00 39.09 82 LYS A N 1
ATOM 641 C CA . LYS A 1 82 ? 3.727 -13.734 6.267 1.00 39.09 82 LYS A CA 1
ATOM 642 C C . LYS A 1 82 ? 4.965 -13.480 5.393 1.00 39.09 82 LYS A C 1
ATOM 644 O O . LYS A 1 82 ? 5.932 -14.221 5.505 1.00 39.09 82 LYS A O 1
ATOM 649 N N . ALA A 1 83 ? 4.940 -12.510 4.475 1.00 41.81 83 ALA A N 1
ATOM 650 C CA . ALA A 1 83 ? 6.163 -12.104 3.781 1.00 41.81 83 ALA A CA 1
ATOM 651 C C . ALA A 1 83 ? 7.132 -11.528 4.824 1.00 41.81 83 ALA A C 1
ATOM 653 O O . ALA A 1 83 ? 7.047 -10.355 5.202 1.00 41.81 83 ALA A O 1
ATOM 654 N N . ASP A 1 84 ? 7.964 -12.409 5.372 1.00 38.12 84 ASP A N 1
ATOM 655 C CA . ASP A 1 84 ? 8.835 -12.104 6.482 1.00 38.12 84 ASP A CA 1
ATOM 656 C C . ASP A 1 84 ? 9.906 -11.111 6.064 1.00 38.12 84 ASP A C 1
ATOM 658 O O . ASP A 1 84 ? 10.239 -10.893 4.889 1.00 38.12 84 ASP A O 1
ATOM 662 N N . ARG A 1 85 ? 10.419 -10.443 7.089 1.00 35.41 85 ARG A N 1
ATOM 663 C CA . ARG A 1 85 ? 11.448 -9.433 6.974 1.00 35.41 85 ARG A CA 1
ATOM 664 C C . ARG A 1 85 ? 12.708 -10.116 6.426 1.00 35.41 85 ARG A C 1
ATOM 666 O O . ARG A 1 85 ? 13.498 -10.618 7.206 1.00 35.41 85 ARG A O 1
ATOM 673 N N . VAL A 1 86 ? 12.896 -10.149 5.100 1.00 38.28 86 VAL A N 1
ATOM 674 C CA . VAL A 1 86 ? 14.195 -10.515 4.503 1.00 38.28 86 VAL A CA 1
ATOM 675 C C . VAL A 1 86 ? 15.243 -9.607 5.146 1.00 38.28 86 VAL A C 1
ATOM 677 O O . VAL A 1 86 ? 15.239 -8.395 4.903 1.00 38.28 86 VAL A O 1
ATOM 680 N N . ALA A 1 87 ? 16.024 -10.177 6.058 1.00 32.44 87 ALA A N 1
ATOM 681 C CA . ALA A 1 87 ? 17.264 -9.606 6.530 1.00 32.44 87 ALA A CA 1
ATOM 682 C C . ALA A 1 87 ? 18.274 -9.876 5.414 1.00 32.44 87 ALA A C 1
ATOM 684 O O . ALA A 1 87 ? 18.467 -11.028 5.026 1.00 32.44 87 ALA A O 1
ATOM 685 N N . LEU A 1 88 ? 18.786 -8.794 4.829 1.00 36.19 88 LEU A N 1
ATOM 686 C CA . LEU A 1 88 ? 19.942 -8.840 3.939 1.00 36.19 88 LEU A CA 1
ATOM 687 C C . LEU A 1 88 ? 21.206 -9.030 4.774 1.00 36.19 88 LEU A C 1
ATOM 689 O O . LEU A 1 88 ? 21.260 -8.409 5.861 1.00 36.19 88 LEU A O 1
#

Foldseek 3Di:
DDQKDKDKQKAFPPQDPVRSVVSVVVVVVVVLVVVCVVVVHDSVQKDKDDFPWDDDVRIIIGMIMIGRHDVPPPPDDDDDNCPDDPDD

pLDDT: mean 79.13, std 20.41, range [32.44, 96.25]